Protein AF-A0A818QPH4-F1 (afdb_monomer_lite)

Foldseek 3Di:
DLVVLLCLALCCLQVVVPHHQQDPDDFAADPPDDPCPCPVPPPLCPDDDNVGGGGCRVVVSVVCCVVPNDPDDPVVSCVVNVCCVVVPDDRDPVRVVVD

Secondary structure (DSSP, 8-state):
-HHHHHHHHHHHHHTTTT--TTTSS--B--TT--TTTTTT-TTTTTSSGGG--B--HHHHHHHHHHHH--SS-HHHHHHHHHHHHHH--PPPHHHHTT-

pLDDT: mean 83.75, std 6.36, range [61.06, 94.06]

Sequence (99 aa):
MDAALAAAICGGVMDAHSMGVGSGCREKAPLAANLTMFVDRDNMSVAGGLAIGVSGELRTYEKAYKLFGGGVTWKELFEPTIQLCREGFRISESQCAVI

InterPro domains:
  IPR000101 Gamma-glutamyltranspeptidase [PTHR11686] (1-95)
  IPR029055 Nucleophile aminohydrolases, N-terminal [SSF56235] (1-97)

Radius of gyration: 16.61 Å; chains: 1; bounding box: 43×28×44 Å

Structure (mmCIF, N/CA/C/O backbone):
data_AF-A0A818QPH4-F1
#
_entry.id   AF-A0A818QPH4-F1
#
loop_
_atom_site.group_PDB
_atom_site.id
_atom_site.type_symbol
_atom_site.label_atom_id
_atom_site.label_alt_id
_atom_site.label_comp_id
_atom_site.label_asym_id
_atom_site.label_entity_id
_atom_site.label_seq_id
_atom_site.pdbx_PDB_ins_code
_atom_site.Cartn_x
_atom_site.Cartn_y
_atom_site.Cartn_z
_atom_site.occupancy
_atom_site.B_iso_or_equiv
_atom_site.auth_seq_id
_atom_site.auth_comp_id
_atom_site.auth_asym_id
_atom_site.auth_atom_id
_atom_site.pdbx_PDB_model_num
ATOM 1 N N . MET A 1 1 ? -2.119 6.089 15.612 1.00 83.19 1 MET A N 1
ATOM 2 C CA . MET A 1 1 ? -1.465 5.321 14.533 1.00 83.19 1 MET A CA 1
ATOM 3 C C . MET A 1 1 ? -2.484 4.601 13.665 1.00 83.19 1 MET A C 1
ATOM 5 O O . MET A 1 1 ? -2.443 4.749 12.454 1.00 83.19 1 MET A O 1
ATOM 9 N N . ASP A 1 2 ? -3.430 3.886 14.270 1.00 82.44 2 ASP A N 1
ATOM 10 C CA . ASP A 1 2 ? -4.426 3.087 13.544 1.00 82.44 2 ASP A CA 1
ATOM 11 C C . ASP A 1 2 ? -5.250 3.883 12.519 1.00 82.44 2 ASP A C 1
ATOM 13 O O . ASP A 1 2 ? -5.387 3.457 11.377 1.00 82.44 2 ASP A O 1
ATOM 17 N N . ALA A 1 3 ? -5.697 5.094 12.872 1.00 85.06 3 ALA A N 1
ATOM 18 C CA . ALA A 1 3 ? -6.392 5.978 11.933 1.00 85.06 3 ALA A CA 1
ATOM 19 C C . ALA A 1 3 ? -5.526 6.379 10.722 1.00 85.06 3 ALA A C 1
ATOM 21 O O . ALA A 1 3 ? -6.041 6.505 9.618 1.00 85.06 3 ALA A O 1
ATOM 22 N N . ALA A 1 4 ? -4.211 6.543 10.909 1.00 85.94 4 ALA A N 1
ATOM 23 C CA . ALA A 1 4 ? -3.295 6.867 9.817 1.00 85.94 4 ALA A CA 1
ATOM 24 C C . ALA A 1 4 ? -3.079 5.664 8.885 1.00 85.94 4 ALA A C 1
ATOM 26 O O . ALA A 1 4 ? -3.010 5.841 7.674 1.00 85.94 4 ALA A O 1
ATOM 27 N N . LEU A 1 5 ? -3.032 4.443 9.431 1.00 85.81 5 LEU A N 1
ATOM 28 C CA . LEU A 1 5 ? -2.988 3.214 8.635 1.00 85.81 5 LEU A CA 1
ATOM 29 C C . LEU A 1 5 ? -4.275 3.029 7.825 1.00 85.81 5 LEU A C 1
ATOM 31 O O . LEU A 1 5 ? -4.205 2.797 6.622 1.00 85.81 5 LEU A O 1
ATOM 35 N N . ALA A 1 6 ? -5.440 3.194 8.457 1.00 87.19 6 ALA A N 1
ATOM 36 C CA . ALA A 1 6 ? -6.729 3.127 7.769 1.00 87.19 6 ALA A CA 1
ATOM 37 C C . ALA A 1 6 ? -6.844 4.194 6.667 1.00 87.19 6 ALA A C 1
ATOM 39 O O . ALA A 1 6 ? -7.281 3.894 5.558 1.00 87.19 6 ALA A O 1
ATOM 40 N N . ALA A 1 7 ? -6.398 5.424 6.944 1.00 86.69 7 ALA A N 1
ATOM 41 C CA . ALA A 1 7 ? -6.380 6.504 5.963 1.00 86.69 7 ALA A CA 1
ATOM 42 C C . ALA A 1 7 ? -5.427 6.217 4.795 1.00 86.69 7 ALA A C 1
ATOM 44 O O . ALA A 1 7 ? -5.787 6.495 3.659 1.00 86.69 7 ALA A O 1
ATOM 45 N N . ALA A 1 8 ? -4.251 5.634 5.042 1.00 86.00 8 ALA A N 1
ATOM 46 C CA . ALA A 1 8 ? -3.311 5.276 3.980 1.00 86.00 8 ALA A CA 1
ATOM 47 C C . ALA A 1 8 ? -3.867 4.172 3.065 1.00 86.00 8 ALA A C 1
ATOM 49 O O . ALA A 1 8 ? -3.778 4.275 1.843 1.00 86.00 8 ALA A O 1
ATOM 50 N N . ILE A 1 9 ? -4.504 3.150 3.647 1.00 86.81 9 ILE A N 1
ATOM 51 C CA . ILE A 1 9 ? -5.133 2.053 2.897 1.00 86.81 9 ILE A CA 1
ATOM 52 C C . ILE A 1 9 ? -6.317 2.574 2.064 1.00 86.81 9 ILE A C 1
ATOM 54 O O . ILE A 1 9 ? -6.424 2.254 0.882 1.00 86.81 9 ILE A O 1
ATOM 58 N N . CYS A 1 10 ? -7.172 3.412 2.653 1.00 86.19 10 CYS A N 1
ATOM 59 C CA . CYS A 1 10 ? -8.312 4.017 1.962 1.00 86.19 10 CYS A CA 1
ATOM 60 C C . CYS A 1 10 ? -7.861 5.020 0.884 1.00 86.19 10 CYS A C 1
ATOM 62 O O . CYS A 1 10 ? -8.380 5.024 -0.232 1.00 86.19 10 CYS A O 1
ATOM 64 N N . GLY A 1 11 ? -6.839 5.823 1.185 1.00 84.31 11 GLY A N 1
ATOM 65 C CA . GLY A 1 11 ? -6.224 6.767 0.254 1.00 84.31 11 GLY A CA 1
ATOM 66 C C . GLY A 1 11 ? -5.643 6.079 -0.978 1.00 84.31 11 GLY A C 1
ATOM 67 O O . GLY A 1 11 ? -5.836 6.570 -2.080 1.00 84.31 11 GLY A O 1
ATOM 68 N N . GLY A 1 12 ? -5.042 4.894 -0.830 1.00 82.19 12 GLY A N 1
ATOM 69 C CA . GLY A 1 12 ? -4.575 4.100 -1.973 1.00 82.19 12 GLY A CA 1
ATOM 70 C C . GLY A 1 12 ? -5.689 3.596 -2.903 1.00 82.19 12 GLY A C 1
ATOM 71 O O . GLY A 1 12 ? -5.414 3.221 -4.039 1.00 82.19 12 GLY A O 1
ATOM 72 N N . VAL A 1 13 ? -6.945 3.576 -2.449 1.00 84.19 13 VAL A N 1
ATOM 73 C CA . VAL A 1 13 ? -8.106 3.257 -3.299 1.00 84.19 13 VAL A CA 1
ATOM 74 C C . VAL A 1 13 ? -8.689 4.514 -3.934 1.00 84.19 13 VAL A C 1
ATOM 76 O O . VAL A 1 13 ? -9.072 4.482 -5.101 1.00 84.19 13 VAL A O 1
ATOM 79 N N . MET A 1 14 ? -8.744 5.621 -3.193 1.00 84.12 14 MET A N 1
ATOM 80 C CA . MET A 1 14 ? -9.265 6.885 -3.716 1.00 84.12 14 MET A CA 1
ATOM 81 C C . MET A 1 14 ? -8.309 7.530 -4.726 1.00 84.12 14 MET A C 1
ATOM 83 O O . MET A 1 14 ? -8.752 7.988 -5.773 1.00 84.12 14 MET A O 1
ATOM 87 N N . ASP A 1 15 ? -7.004 7.498 -4.462 1.00 79.69 15 ASP A N 1
ATOM 88 C CA . ASP A 1 15 ? -5.962 8.136 -5.270 1.00 79.69 15 ASP A CA 1
ATOM 89 C C . ASP A 1 15 ? -5.014 7.105 -5.893 1.00 79.69 15 ASP A C 1
ATOM 91 O O . ASP A 1 15 ? -3.787 7.206 -5.804 1.00 79.69 15 ASP A O 1
ATOM 95 N N . ALA A 1 16 ? -5.605 6.129 -6.586 1.00 77.75 16 ALA A N 1
ATOM 96 C CA . ALA A 1 16 ? -4.908 4.987 -7.183 1.00 77.75 16 ALA A CA 1
ATOM 97 C C . ALA A 1 16 ? -3.754 5.356 -8.141 1.00 77.75 16 ALA A C 1
ATOM 99 O O . ALA A 1 16 ? -2.867 4.543 -8.387 1.00 77.75 16 ALA A O 1
ATOM 100 N N . HIS A 1 17 ? -3.758 6.573 -8.696 1.00 75.81 17 HIS A N 1
ATOM 101 C CA . HIS A 1 17 ? -2.706 7.060 -9.592 1.00 75.81 17 HIS A CA 1
ATOM 102 C C . HIS A 1 17 ? -1.406 7.438 -8.860 1.00 75.81 17 HIS A C 1
ATOM 104 O O . HIS A 1 17 ? -0.338 7.419 -9.465 1.00 75.81 17 HIS A O 1
ATOM 110 N N . SER A 1 18 ? -1.496 7.814 -7.580 1.00 73.69 18 SER A N 1
ATOM 111 C CA . SER A 1 18 ? -0.362 8.298 -6.778 1.00 73.69 18 SER A CA 1
ATOM 112 C C . SER A 1 18 ? 0.044 7.309 -5.695 1.00 73.69 18 SER A C 1
ATOM 114 O O . SER A 1 18 ? 1.217 7.217 -5.339 1.00 73.69 18 SER A O 1
ATOM 116 N N . MET A 1 19 ? -0.927 6.595 -5.130 1.00 70.75 19 MET A N 1
ATOM 117 C CA . MET A 1 19 ? -0.724 5.686 -4.014 1.00 70.75 19 MET A CA 1
ATOM 118 C C . MET A 1 19 ? -1.531 4.418 -4.243 1.00 70.75 19 MET A C 1
ATOM 120 O O . MET A 1 19 ? -2.643 4.450 -4.752 1.00 70.75 19 MET A O 1
ATOM 124 N N . GLY A 1 20 ? -0.990 3.287 -3.820 1.00 74.00 20 GLY A N 1
ATOM 125 C CA . GLY A 1 20 ? -1.687 2.014 -3.857 1.00 74.00 20 GLY A CA 1
ATOM 126 C C . GLY A 1 20 ? -0.813 0.947 -3.234 1.00 74.00 20 GLY A C 1
ATOM 127 O O . GLY A 1 20 ? 0.405 1.087 -3.252 1.00 74.00 20 GLY A O 1
ATOM 128 N N . VAL A 1 21 ? -1.440 -0.140 -2.770 1.00 70.00 21 VAL A N 1
ATOM 129 C CA . VAL A 1 21 ? -0.827 -1.243 -1.993 1.00 70.00 21 VAL A CA 1
ATOM 130 C C . VAL A 1 21 ? 0.436 -1.854 -2.653 1.00 70.00 21 VAL A C 1
ATOM 132 O O . VAL A 1 21 ? 1.216 -2.580 -2.029 1.00 70.00 21 VAL A O 1
ATOM 135 N N . GLY A 1 22 ? 0.634 -1.596 -3.948 1.00 63.84 22 GLY A N 1
ATOM 136 C CA . GLY A 1 22 ? 1.774 -2.044 -4.742 1.00 63.84 22 GLY A CA 1
ATOM 137 C C . GLY A 1 22 ? 3.003 -1.125 -4.752 1.00 63.84 22 GLY A C 1
ATOM 138 O O . GLY A 1 22 ? 4.025 -1.571 -5.261 1.00 63.84 22 GLY A O 1
ATOM 139 N N . SER A 1 23 ? 2.942 0.104 -4.227 1.00 61.06 23 SER A N 1
ATOM 140 C CA . SER A 1 23 ? 4.040 1.087 -4.362 1.00 61.06 23 SER A CA 1
ATOM 141 C C . SER A 1 23 ? 4.354 1.883 -3.086 1.00 61.06 23 SER A C 1
ATOM 143 O O . SER A 1 23 ? 5.280 2.692 -3.047 1.00 61.06 23 SER A O 1
ATOM 145 N N . GLY A 1 24 ? 3.634 1.672 -1.984 1.00 61.47 24 GLY A N 1
ATOM 146 C CA . GLY A 1 24 ? 3.968 2.344 -0.735 1.00 61.47 24 GLY A CA 1
ATOM 147 C C . GLY A 1 24 ? 5.207 1.753 -0.060 1.00 61.47 24 GLY A C 1
ATOM 148 O O . GLY A 1 24 ? 5.375 0.541 0.079 1.00 61.47 24 GLY A O 1
ATOM 149 N N . CYS A 1 25 ? 6.042 2.648 0.470 1.00 64.94 25 CYS A N 1
ATOM 150 C CA . CYS A 1 25 ? 7.343 2.353 1.079 1.00 64.94 25 CYS A CA 1
ATOM 151 C C . CYS A 1 25 ? 8.387 1.845 0.072 1.00 64.94 25 CYS A C 1
ATOM 153 O O . CYS A 1 25 ? 8.093 1.049 -0.808 1.00 64.94 25 CYS A O 1
ATOM 155 N N . ARG A 1 26 ? 9.643 2.280 0.256 1.00 75.94 26 ARG A N 1
ATOM 156 C CA . ARG A 1 26 ? 10.747 2.040 -0.686 1.00 75.94 26 ARG A CA 1
ATOM 157 C C . ARG A 1 26 ? 10.816 0.580 -1.142 1.00 75.94 26 ARG A C 1
ATOM 159 O O . ARG A 1 26 ? 11.184 -0.300 -0.355 1.00 75.94 26 ARG A O 1
ATOM 166 N N . GLU A 1 27 ? 10.500 0.349 -2.409 1.00 79.88 27 GLU A N 1
ATOM 167 C CA . GLU A 1 27 ? 10.493 -0.971 -3.017 1.00 79.88 27 GLU A CA 1
ATOM 168 C C . GLU A 1 27 ? 11.912 -1.537 -3.089 1.00 79.88 27 GLU A C 1
ATOM 170 O O . GLU A 1 27 ? 12.922 -0.821 -3.118 1.00 79.88 27 GLU A O 1
ATOM 175 N N . LYS A 1 28 ? 12.000 -2.866 -3.115 1.00 84.25 28 LYS A N 1
ATOM 176 C CA . LYS A 1 28 ? 13.266 -3.565 -3.336 1.00 84.25 28 LYS A CA 1
ATOM 177 C C . LYS A 1 28 ? 13.291 -4.125 -4.752 1.00 84.25 28 LYS A C 1
ATOM 179 O O . LYS A 1 28 ? 12.312 -4.718 -5.199 1.00 84.25 28 LYS A O 1
ATOM 184 N N . ALA A 1 29 ? 14.426 -3.979 -5.433 1.00 85.56 29 ALA A N 1
ATOM 185 C CA . ALA A 1 29 ? 14.639 -4.626 -6.722 1.00 85.56 29 ALA A CA 1
ATOM 186 C C . ALA A 1 29 ? 14.429 -6.152 -6.595 1.00 85.56 29 ALA A C 1
ATOM 188 O O . ALA A 1 29 ? 14.868 -6.744 -5.599 1.00 85.56 29 ALA A O 1
ATOM 189 N N . PRO A 1 30 ? 13.747 -6.796 -7.558 1.00 85.12 30 PRO A N 1
ATOM 190 C CA . PRO A 1 30 ? 13.519 -8.235 -7.521 1.00 85.12 30 PRO A CA 1
ATOM 191 C C . PRO A 1 30 ? 14.843 -9.004 -7.564 1.00 85.12 30 PRO A C 1
ATOM 193 O O . PRO A 1 30 ? 15.850 -8.508 -8.061 1.00 85.12 30 PRO A O 1
ATOM 196 N N . LEU A 1 31 ? 14.844 -10.249 -7.076 1.00 89.00 31 LEU A N 1
ATOM 197 C CA . LEU A 1 31 ? 16.061 -11.073 -7.014 1.00 89.00 31 LEU A CA 1
ATOM 198 C C . LEU A 1 31 ? 16.699 -11.306 -8.396 1.00 89.00 31 LEU A C 1
ATOM 200 O O . LEU A 1 31 ? 17.910 -11.455 -8.496 1.00 89.00 31 LEU A O 1
ATOM 204 N N . ALA A 1 32 ? 15.883 -11.315 -9.451 1.00 87.06 32 ALA A N 1
ATOM 205 C CA . ALA A 1 32 ? 16.327 -11.467 -10.833 1.00 87.06 32 ALA A CA 1
ATOM 206 C C . ALA A 1 32 ? 16.785 -10.147 -11.493 1.00 87.06 32 ALA A C 1
ATOM 208 O O . ALA A 1 32 ? 17.091 -10.143 -12.684 1.00 87.06 32 ALA A O 1
ATOM 209 N N . ALA A 1 33 ? 16.811 -9.025 -10.762 1.00 86.69 33 ALA A N 1
ATOM 210 C CA . ALA A 1 33 ? 17.258 -7.743 -11.298 1.00 86.69 33 ALA A CA 1
ATOM 211 C C . ALA A 1 33 ? 18.765 -7.749 -11.601 1.00 86.69 33 ALA A C 1
ATOM 213 O O . ALA A 1 33 ? 19.568 -8.313 -10.857 1.00 86.69 33 ALA A O 1
ATOM 214 N N . ASN A 1 34 ? 19.155 -7.073 -12.683 1.00 88.06 34 ASN A N 1
ATOM 215 C CA . ASN A 1 34 ? 20.545 -6.926 -13.115 1.00 88.06 34 ASN A CA 1
ATOM 216 C C . ASN A 1 34 ? 20.823 -5.462 -13.499 1.00 88.06 34 ASN A C 1
ATOM 218 O O . ASN A 1 34 ? 19.927 -4.754 -13.951 1.00 88.06 34 ASN A O 1
ATOM 222 N N . LEU A 1 35 ? 22.074 -5.019 -13.354 1.00 87.81 35 LEU A N 1
ATOM 223 C CA . LEU A 1 35 ? 22.548 -3.675 -13.696 1.00 87.81 35 LEU A CA 1
ATOM 224 C C . LEU A 1 35 ? 22.254 -3.266 -15.148 1.00 87.81 35 LEU A C 1
ATOM 226 O O . LEU A 1 35 ? 22.061 -2.084 -15.413 1.00 87.81 35 LEU A O 1
ATOM 230 N N . THR A 1 36 ? 22.203 -4.215 -16.085 1.00 88.06 36 THR A N 1
ATOM 231 C CA . THR A 1 36 ? 21.993 -3.928 -17.515 1.00 88.06 36 THR A CA 1
ATOM 232 C C . THR A 1 36 ? 20.545 -4.087 -17.982 1.00 88.06 36 THR A C 1
ATOM 234 O O . THR A 1 36 ? 20.274 -3.954 -19.172 1.00 88.06 36 THR A O 1
ATOM 237 N N . MET A 1 37 ? 19.587 -4.349 -17.081 1.00 83.94 37 MET A N 1
ATOM 238 C CA . MET A 1 37 ? 18.217 -4.739 -17.463 1.00 83.94 37 MET A CA 1
ATOM 239 C C . MET A 1 37 ? 17.408 -3.662 -18.211 1.00 83.94 37 MET A C 1
ATOM 241 O O . MET A 1 37 ? 16.387 -3.986 -18.816 1.00 83.94 37 MET A O 1
ATOM 245 N N . PHE A 1 38 ? 17.886 -2.414 -18.218 1.00 87.12 38 PHE A N 1
ATOM 246 C CA . PHE A 1 38 ? 17.280 -1.281 -18.929 1.00 87.12 38 PHE A CA 1
ATOM 247 C C . PHE A 1 38 ? 18.189 -0.646 -19.992 1.00 87.12 38 PHE A C 1
ATOM 249 O O . PHE A 1 38 ? 17.806 0.351 -20.597 1.00 87.12 38 PHE A O 1
ATOM 256 N N . VAL A 1 39 ? 19.387 -1.191 -20.224 1.00 86.19 39 VAL A N 1
ATOM 257 C CA . VAL A 1 39 ? 20.287 -0.669 -21.264 1.00 86.19 39 VAL A CA 1
ATOM 258 C C . VAL A 1 39 ? 19.667 -0.939 -22.636 1.00 86.19 39 VAL A C 1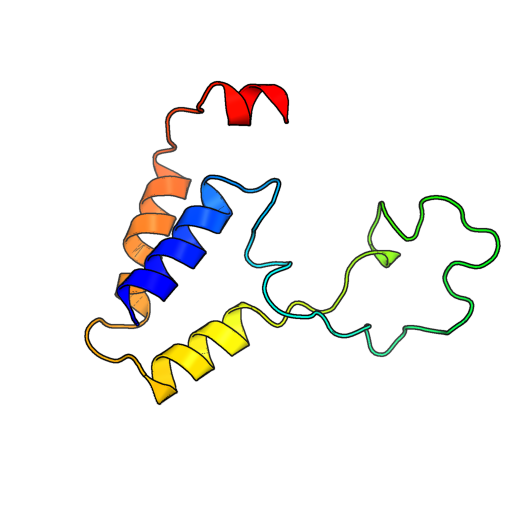
ATOM 260 O O . VAL A 1 39 ? 19.179 -2.043 -22.880 1.00 86.19 39 VAL A O 1
ATOM 263 N N . ASP A 1 40 ? 19.640 0.086 -23.490 1.00 84.06 40 ASP A N 1
ATOM 264 C CA . ASP A 1 40 ? 19.047 0.071 -24.837 1.00 84.06 40 ASP A CA 1
ATOM 265 C C . ASP A 1 40 ? 17.556 -0.321 -24.877 1.00 84.06 40 ASP A C 1
ATOM 267 O O . ASP A 1 40 ? 17.040 -0.798 -25.891 1.00 84.06 40 ASP A O 1
ATOM 271 N N . ARG A 1 41 ? 16.843 -0.134 -23.758 1.00 77.50 41 ARG A N 1
ATOM 272 C CA . ARG A 1 41 ? 15.406 -0.400 -23.636 1.00 77.50 41 ARG A CA 1
ATOM 273 C C . ARG A 1 41 ? 14.674 0.804 -23.062 1.00 77.50 41 ARG A C 1
ATOM 275 O O . ARG A 1 41 ? 14.264 0.806 -21.898 1.00 77.50 41 ARG A O 1
ATOM 282 N N . ASP A 1 42 ? 14.482 1.807 -23.909 1.00 76.56 42 ASP A N 1
ATOM 283 C CA . ASP A 1 42 ? 13.692 2.988 -23.574 1.00 76.56 42 ASP A CA 1
ATOM 284 C C . ASP A 1 42 ? 12.271 2.584 -23.147 1.00 76.56 42 ASP A C 1
ATOM 286 O O . ASP A 1 42 ? 11.677 1.650 -23.689 1.00 76.56 42 ASP A O 1
ATOM 290 N N . ASN A 1 43 ? 11.729 3.275 -22.143 1.00 79.12 43 ASN A N 1
ATOM 291 C CA . ASN A 1 43 ? 10.384 3.079 -21.582 1.00 79.12 43 ASN A CA 1
ATOM 292 C C . ASN A 1 43 ? 10.143 1.787 -20.761 1.00 79.12 43 ASN A C 1
ATOM 294 O O . ASN A 1 43 ? 9.166 1.722 -20.019 1.00 79.12 43 ASN A O 1
ATOM 298 N N . MET A 1 44 ? 11.034 0.788 -20.790 1.00 80.62 44 MET A N 1
ATOM 299 C CA . MET A 1 44 ? 10.857 -0.461 -20.016 1.00 80.62 44 MET A CA 1
ATOM 300 C C . MET A 1 44 ? 11.077 -0.292 -18.502 1.00 80.62 44 MET A C 1
ATOM 302 O O . MET A 1 44 ? 10.701 -1.168 -17.723 1.00 80.62 44 MET A O 1
ATOM 306 N N . SER A 1 45 ? 11.690 0.820 -18.088 1.00 80.19 45 SER A N 1
ATOM 307 C CA . SER A 1 45 ? 11.846 1.226 -16.685 1.00 80.19 45 SER A CA 1
ATOM 308 C C . SER A 1 45 ? 10.642 1.989 -16.129 1.00 80.19 45 SER A C 1
ATOM 310 O O . SER A 1 45 ? 10.580 2.212 -14.924 1.00 80.19 45 SER A O 1
ATOM 312 N N . VAL A 1 46 ? 9.699 2.385 -16.990 1.00 83.31 46 VAL A N 1
ATOM 313 C CA . VAL A 1 46 ? 8.518 3.182 -16.627 1.00 83.31 46 VAL A CA 1
ATOM 314 C C . VAL A 1 46 ? 7.242 2.370 -16.821 1.00 83.31 46 VAL A C 1
ATOM 316 O O . VAL A 1 46 ? 6.365 2.382 -15.962 1.00 83.31 46 VAL A O 1
ATOM 319 N N . ALA A 1 47 ? 7.145 1.633 -17.927 1.00 81.38 47 ALA A N 1
ATOM 320 C CA . ALA A 1 47 ? 5.968 0.861 -18.285 1.00 81.38 47 ALA A CA 1
ATOM 321 C C . ALA A 1 47 ? 6.297 -0.630 -18.446 1.00 81.38 47 ALA A C 1
ATOM 323 O O . ALA A 1 47 ? 7.258 -1.019 -19.111 1.00 81.38 47 ALA A O 1
ATOM 324 N N . GLY A 1 48 ? 5.442 -1.478 -17.873 1.00 83.38 48 GLY A N 1
ATOM 325 C CA . GLY A 1 48 ? 5.534 -2.934 -17.974 1.00 83.38 48 GLY A CA 1
ATOM 326 C C . GLY A 1 48 ? 6.125 -3.612 -16.736 1.00 83.38 48 GLY A C 1
ATOM 327 O O . GLY A 1 48 ? 6.540 -2.974 -15.774 1.00 83.38 48 GLY A O 1
ATOM 328 N N . GLY A 1 49 ? 6.154 -4.947 -16.751 1.00 81.50 49 GLY A N 1
ATOM 329 C CA . GLY A 1 49 ? 6.503 -5.747 -15.569 1.00 81.50 49 GLY A CA 1
ATOM 330 C C . GLY A 1 49 ? 7.945 -5.591 -15.073 1.00 81.50 49 GLY A C 1
ATOM 331 O O . GLY A 1 49 ? 8.208 -5.855 -13.906 1.00 81.50 49 GLY A O 1
ATOM 332 N N . LEU A 1 50 ? 8.875 -5.141 -15.926 1.00 82.00 50 LEU A N 1
ATOM 333 C CA . LEU A 1 50 ? 10.271 -4.894 -15.534 1.00 82.00 50 LEU A CA 1
ATOM 334 C C . LEU A 1 50 ? 10.435 -3.640 -14.668 1.00 82.00 50 LEU A C 1
ATOM 336 O O . LEU A 1 50 ? 11.394 -3.558 -13.904 1.00 82.00 50 LEU A O 1
ATOM 340 N N . ALA A 1 51 ? 9.502 -2.692 -14.768 1.00 83.19 51 ALA A N 1
ATOM 341 C CA . ALA A 1 51 ? 9.470 -1.490 -13.945 1.00 83.19 51 ALA A CA 1
ATOM 342 C C . ALA A 1 51 ? 8.962 -1.768 -12.516 1.00 83.19 51 ALA A C 1
ATOM 344 O O . ALA A 1 51 ? 9.092 -0.920 -11.636 1.00 83.19 51 ALA A O 1
ATOM 345 N N . ILE A 1 52 ? 8.393 -2.954 -12.264 1.00 83.62 52 ILE A N 1
ATOM 346 C CA . ILE A 1 52 ? 7.774 -3.298 -10.982 1.00 83.62 52 ILE A CA 1
ATOM 347 C C . ILE A 1 52 ? 8.839 -3.764 -9.980 1.00 83.62 52 ILE A C 1
ATOM 349 O O . ILE A 1 52 ? 9.516 -4.778 -10.169 1.00 83.62 52 ILE A O 1
ATOM 353 N N . GLY A 1 53 ? 8.946 -3.036 -8.869 1.00 83.38 53 GLY A N 1
ATOM 354 C CA . GLY A 1 53 ? 9.690 -3.456 -7.684 1.00 83.38 53 GLY A CA 1
ATOM 355 C C . GLY A 1 53 ? 8.876 -4.388 -6.781 1.00 83.38 53 GLY A C 1
ATOM 356 O O . GLY A 1 53 ? 7.655 -4.490 -6.874 1.00 83.38 53 GLY A O 1
ATOM 357 N N . VAL A 1 54 ? 9.549 -5.071 -5.855 1.00 83.88 54 VAL A N 1
ATOM 358 C CA . VAL A 1 54 ? 8.858 -5.832 -4.808 1.00 83.88 54 VAL A CA 1
ATOM 359 C C . VAL A 1 54 ? 8.273 -4.847 -3.793 1.00 83.88 54 VAL A C 1
ATOM 361 O O . VAL A 1 54 ? 9.031 -4.225 -3.041 1.00 83.88 54 VAL A O 1
ATOM 364 N N . SER A 1 55 ? 6.940 -4.738 -3.761 1.00 80.06 55 SER A N 1
ATOM 365 C CA . SER A 1 55 ? 6.213 -3.910 -2.788 1.00 80.06 55 SER A CA 1
ATOM 366 C C . SER A 1 55 ? 6.451 -4.389 -1.355 1.00 80.06 55 SER A C 1
ATOM 368 O O . SER A 1 55 ? 6.366 -5.583 -1.048 1.00 80.06 55 SER A O 1
ATOM 370 N N . GLY A 1 56 ? 6.742 -3.444 -0.460 1.00 83.31 56 GLY A N 1
ATOM 371 C CA . GLY A 1 56 ? 6.940 -3.679 0.972 1.00 83.31 56 GLY A CA 1
ATOM 372 C C . GLY A 1 56 ? 5.854 -3.067 1.856 1.00 83.31 56 GLY A C 1
ATOM 373 O O . GLY A 1 56 ? 5.987 -3.092 3.083 1.00 83.31 56 GLY A O 1
ATOM 374 N N . GLU A 1 57 ? 4.805 -2.505 1.261 1.00 84.12 57 GLU A N 1
ATOM 375 C CA . GLU A 1 57 ? 3.856 -1.621 1.933 1.00 84.12 57 GLU A CA 1
ATOM 376 C C . GLU A 1 57 ? 3.086 -2.319 3.053 1.00 84.12 57 GLU A C 1
ATOM 378 O O . GLU A 1 57 ? 3.186 -1.935 4.21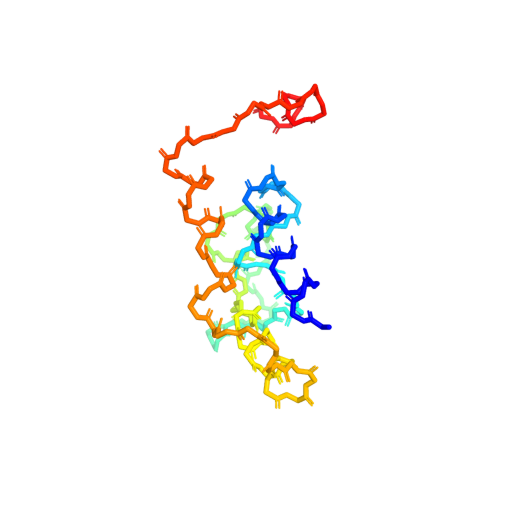8 1.00 84.12 57 GLU A O 1
ATOM 383 N N . LEU A 1 58 ? 2.401 -3.420 2.725 1.00 84.00 58 LEU A N 1
ATOM 384 C CA . LEU A 1 58 ? 1.604 -4.195 3.682 1.00 84.00 58 LEU A CA 1
ATOM 385 C C . LEU A 1 58 ? 2.436 -4.658 4.874 1.00 84.00 58 LEU A C 1
ATOM 387 O O . LEU A 1 58 ? 1.995 -4.595 6.019 1.00 84.00 58 LEU A O 1
ATOM 391 N N . ARG A 1 59 ? 3.673 -5.088 4.613 1.00 85.31 59 ARG A N 1
ATOM 392 C CA . ARG A 1 59 ? 4.590 -5.517 5.671 1.00 85.31 59 ARG A CA 1
ATOM 393 C C . ARG A 1 59 ? 5.045 -4.349 6.540 1.00 85.31 59 ARG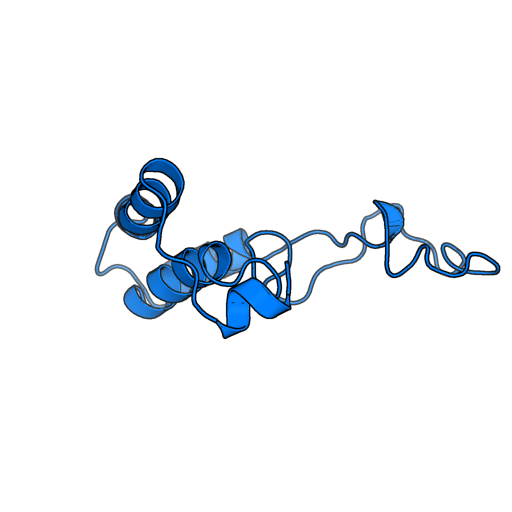 A C 1
ATOM 395 O O . ARG A 1 59 ? 5.341 -4.543 7.719 1.00 85.31 59 ARG A O 1
ATOM 402 N N . THR A 1 60 ? 5.125 -3.151 5.975 1.00 85.38 60 THR A N 1
ATOM 403 C CA . THR A 1 60 ? 5.453 -1.936 6.722 1.00 85.38 60 THR A CA 1
ATOM 404 C C . THR A 1 60 ? 4.274 -1.511 7.587 1.00 85.38 60 THR A C 1
ATOM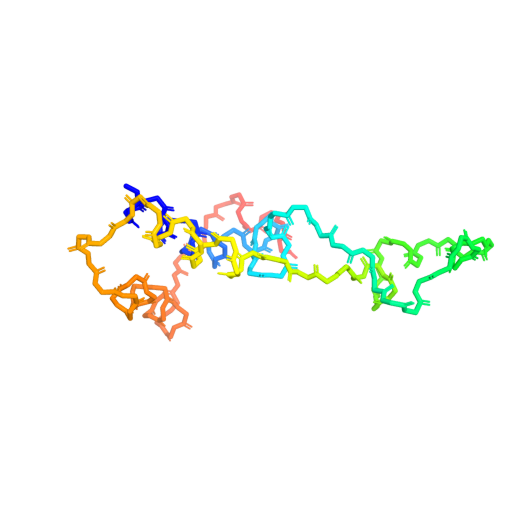 406 O O . THR A 1 60 ? 4.473 -1.258 8.773 1.00 85.38 60 THR A O 1
ATOM 409 N N . TYR A 1 61 ? 3.051 -1.551 7.058 1.00 87.50 61 TYR A N 1
ATOM 410 C CA . TYR A 1 61 ? 1.826 -1.323 7.825 1.00 87.50 61 TYR A CA 1
ATOM 411 C C . TYR A 1 61 ? 1.665 -2.314 8.971 1.00 87.50 61 TYR A C 1
ATOM 413 O O . TYR A 1 61 ? 1.400 -1.903 10.098 1.00 87.50 61 TYR A O 1
ATOM 421 N N . GLU A 1 62 ? 1.919 -3.598 8.731 1.00 87.81 62 GLU A N 1
ATOM 422 C CA . GLU A 1 62 ? 1.847 -4.625 9.770 1.00 87.81 62 GLU A CA 1
ATOM 423 C C . GLU A 1 62 ? 2.866 -4.362 10.889 1.00 87.81 62 GLU A C 1
ATOM 425 O O . GLU A 1 62 ? 2.536 -4.431 12.074 1.00 87.81 62 GLU A O 1
ATOM 430 N N . LYS A 1 63 ? 4.111 -4.023 10.535 1.00 89.31 63 LYS A N 1
ATOM 431 C CA . LYS A 1 63 ? 5.140 -3.660 11.521 1.00 89.31 63 LYS A CA 1
ATOM 432 C C . LYS A 1 63 ? 4.753 -2.411 12.305 1.00 89.31 63 LYS A C 1
ATOM 434 O O . LYS A 1 63 ? 4.900 -2.391 13.521 1.00 89.31 63 LYS A O 1
ATOM 439 N N . ALA A 1 64 ? 4.267 -1.383 11.621 1.00 88.50 64 ALA A N 1
ATOM 440 C CA . ALA A 1 64 ? 3.890 -0.119 12.232 1.00 88.50 64 ALA A CA 1
ATOM 441 C C . ALA A 1 64 ? 2.701 -0.284 13.194 1.00 88.50 64 ALA A C 1
ATOM 443 O O . ALA A 1 64 ? 2.719 0.265 14.295 1.00 88.50 64 ALA A O 1
ATOM 444 N N . TYR A 1 65 ? 1.724 -1.114 12.824 1.00 89.56 65 TYR A N 1
ATOM 445 C CA . TYR A 1 65 ? 0.611 -1.514 13.681 1.00 89.56 65 TYR A CA 1
ATOM 446 C C . TYR A 1 65 ? 1.077 -2.3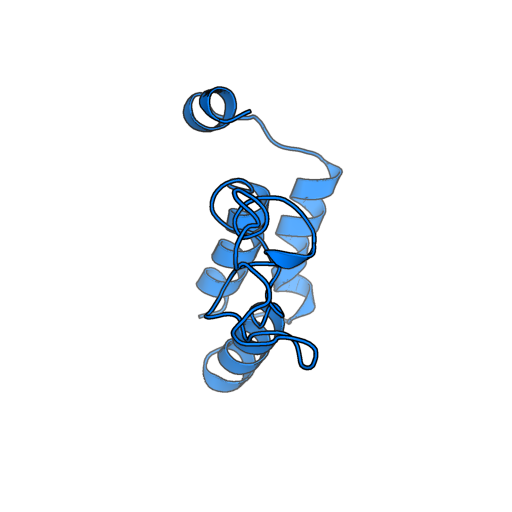04 14.908 1.00 89.56 65 TYR A C 1
ATOM 448 O O . TYR A 1 65 ? 0.657 -2.007 16.020 1.00 89.56 65 TYR A O 1
ATOM 456 N N . LYS A 1 66 ? 2.004 -3.257 14.744 1.00 88.62 66 LYS A N 1
ATOM 457 C CA . LYS A 1 66 ? 2.569 -4.020 15.873 1.00 88.62 66 LYS A CA 1
ATOM 458 C C . LYS A 1 66 ? 3.378 -3.160 16.846 1.00 88.62 66 LYS A C 1
ATOM 460 O O . LYS A 1 66 ? 3.440 -3.492 18.023 1.00 88.62 66 LYS A O 1
ATOM 465 N N . LEU A 1 67 ? 4.030 -2.105 16.358 1.00 89.75 67 LEU A N 1
ATOM 466 C CA . LEU A 1 67 ? 4.887 -1.238 17.172 1.00 89.75 67 LEU A CA 1
ATOM 467 C C . LEU A 1 67 ? 4.115 -0.114 17.873 1.00 89.75 67 LEU A C 1
ATOM 469 O O . LEU A 1 67 ? 4.440 0.221 19.008 1.00 89.75 67 LEU A O 1
ATOM 473 N N . PHE A 1 68 ? 3.134 0.489 17.196 1.00 87.44 68 PHE A N 1
ATOM 474 C CA . PHE A 1 68 ? 2.502 1.742 17.635 1.00 87.44 68 PHE A CA 1
ATOM 475 C C . PHE A 1 68 ? 0.965 1.729 17.578 1.00 87.44 68 PHE A C 1
ATOM 477 O O . PHE A 1 68 ? 0.339 2.751 17.868 1.00 87.44 68 PHE A O 1
ATOM 484 N N . GLY A 1 69 ? 0.358 0.631 17.129 1.00 83.69 69 GLY A N 1
ATOM 485 C CA . GLY A 1 69 ? -1.091 0.473 17.000 1.00 83.69 69 GLY A CA 1
ATOM 486 C C . GLY A 1 69 ? -1.715 -0.335 18.136 1.00 83.69 69 GLY A C 1
ATOM 487 O O . GLY A 1 69 ? -1.111 -0.527 19.192 1.00 83.69 69 GLY A O 1
ATOM 488 N N . GLY A 1 70 ? -2.933 -0.822 17.892 1.00 82.25 70 GLY A N 1
ATOM 489 C CA . GLY A 1 70 ? -3.642 -1.763 18.770 1.00 82.25 70 GLY A CA 1
ATOM 490 C C . GLY A 1 70 ? -4.969 -1.261 19.342 1.00 82.25 70 GLY A C 1
ATOM 491 O O . GLY A 1 70 ? -5.548 -1.938 20.188 1.00 82.25 70 GLY A O 1
ATOM 492 N N . GLY A 1 71 ? -5.465 -0.101 18.903 1.00 84.31 71 GLY A N 1
ATOM 493 C CA . GLY A 1 71 ? -6.776 0.424 19.298 1.00 84.31 71 GLY A CA 1
ATOM 494 C C . GLY A 1 71 ? -7.959 -0.185 18.535 1.00 84.31 71 GLY A C 1
ATOM 495 O O . GLY A 1 71 ? -9.080 -0.143 19.028 1.00 84.31 71 GLY A O 1
ATOM 496 N N . VAL A 1 72 ? -7.719 -0.761 17.355 1.00 87.06 72 VAL A N 1
ATOM 497 C CA . VAL A 1 72 ? -8.711 -1.444 16.500 1.00 87.06 72 VAL A CA 1
ATOM 498 C C . VAL A 1 72 ? -8.093 -2.713 15.941 1.00 87.06 72 VAL A C 1
ATOM 500 O O . VAL A 1 72 ? -6.878 -2.768 15.776 1.00 87.06 72 VAL A O 1
ATOM 503 N N . THR A 1 73 ? -8.890 -3.733 15.635 1.00 89.19 73 THR A N 1
ATOM 504 C CA . THR A 1 73 ? -8.348 -4.977 15.082 1.00 89.19 73 THR A CA 1
ATOM 505 C C . THR A 1 73 ? -7.814 -4.769 13.666 1.00 89.19 73 THR A C 1
ATOM 507 O O . THR A 1 73 ? -8.304 -3.941 12.899 1.00 89.19 73 THR A O 1
ATOM 510 N N . TRP A 1 74 ? -6.838 -5.592 13.273 1.00 86.00 74 TRP A N 1
ATOM 511 C CA . TRP A 1 74 ? -6.274 -5.546 11.921 1.00 86.00 74 TRP A CA 1
ATOM 512 C C . TRP A 1 74 ? -7.346 -5.671 10.831 1.00 86.00 74 TRP A C 1
ATOM 514 O O . TRP A 1 74 ? -7.244 -5.017 9.805 1.00 86.00 74 TRP A O 1
ATOM 524 N N . LYS A 1 75 ? -8.397 -6.469 11.062 1.00 88.44 75 LYS A N 1
ATOM 525 C CA . LYS A 1 75 ? -9.509 -6.637 10.117 1.00 88.44 75 LYS A CA 1
ATOM 526 C C . LYS A 1 75 ? -10.324 -5.350 9.954 1.00 88.44 75 LYS A C 1
ATOM 528 O O . LYS A 1 75 ? -10.653 -4.979 8.832 1.00 88.44 75 LYS A O 1
ATOM 533 N N . GLU A 1 76 ? -10.619 -4.668 11.057 1.00 89.25 76 GLU A N 1
ATOM 534 C CA . GLU A 1 76 ? -11.429 -3.444 11.061 1.00 89.25 76 GLU A CA 1
ATOM 535 C C . GLU A 1 76 ? -10.752 -2.284 10.321 1.00 89.25 76 GLU A C 1
ATOM 537 O O . GLU A 1 76 ? -11.444 -1.430 9.778 1.00 89.25 76 GLU A O 1
ATOM 542 N N . LEU A 1 77 ? -9.417 -2.283 10.215 1.00 88.12 77 LEU A N 1
ATOM 543 C CA . LEU A 1 77 ? -8.685 -1.297 9.410 1.00 88.12 77 LEU A CA 1
ATOM 544 C C . LEU A 1 77 ? -9.028 -1.370 7.913 1.00 88.12 77 LEU A C 1
ATOM 546 O O . LEU A 1 77 ? -9.018 -0.344 7.236 1.00 88.12 77 LEU A O 1
ATOM 550 N N . PHE A 1 78 ? -9.327 -2.565 7.391 1.00 89.44 78 PHE A N 1
ATOM 551 C CA . PHE A 1 78 ? -9.612 -2.765 5.964 1.00 89.44 78 PHE A CA 1
ATOM 552 C C . PHE A 1 78 ? -11.094 -2.652 5.625 1.00 89.44 78 PHE A C 1
ATOM 554 O O . PHE A 1 78 ? -11.414 -2.346 4.480 1.00 89.44 78 PHE A O 1
ATOM 561 N N . GLU A 1 79 ? -11.990 -2.871 6.587 1.00 91.56 79 GLU A N 1
ATOM 562 C CA . GLU A 1 79 ? -13.441 -2.842 6.376 1.00 91.56 79 GLU A CA 1
ATOM 563 C C . GLU A 1 79 ? -13.940 -1.598 5.609 1.00 91.56 79 GLU A C 1
ATOM 565 O O . GLU A 1 79 ? -14.601 -1.782 4.583 1.00 91.56 79 GLU A O 1
ATOM 570 N N . PRO A 1 80 ? -13.574 -0.350 5.981 1.00 89.81 80 PRO A N 1
ATOM 571 C CA . PRO A 1 80 ? -14.031 0.828 5.237 1.00 89.81 80 PRO A CA 1
ATOM 572 C C . PRO A 1 80 ? -13.514 0.850 3.794 1.00 89.81 80 PRO A C 1
ATOM 574 O O . PRO A 1 80 ? -14.215 1.284 2.884 1.00 89.81 80 PRO A O 1
ATOM 577 N N . THR A 1 81 ? -12.304 0.337 3.562 1.00 88.94 81 THR A N 1
ATOM 578 C CA . THR A 1 81 ? -11.716 0.276 2.217 1.00 88.94 81 THR A CA 1
ATOM 579 C C . THR A 1 81 ? -12.399 -0.794 1.367 1.00 88.94 81 THR A C 1
ATOM 581 O O . THR A 1 81 ? -12.668 -0.583 0.189 1.00 88.94 81 THR A O 1
ATOM 584 N N . ILE A 1 82 ? -12.731 -1.942 1.962 1.00 91.31 82 ILE A N 1
ATOM 585 C CA . ILE A 1 82 ? -13.469 -3.019 1.291 1.00 91.31 82 ILE A CA 1
ATOM 586 C C . ILE A 1 82 ? -14.852 -2.526 0.871 1.00 91.31 82 ILE A C 1
ATOM 588 O O . ILE A 1 82 ? -15.279 -2.801 -0.252 1.00 91.31 82 ILE A O 1
ATOM 592 N N . GLN A 1 83 ? -15.541 -1.799 1.750 1.00 92.50 83 GLN A N 1
ATOM 593 C CA . GLN A 1 83 ? -16.835 -1.208 1.438 1.00 92.50 83 GLN A CA 1
ATOM 594 C C . GLN A 1 83 ? -16.719 -0.211 0.281 1.00 92.50 83 GLN A C 1
ATOM 596 O O . GLN A 1 83 ? -17.461 -0.326 -0.692 1.00 92.50 83 GLN A O 1
ATOM 601 N N . LEU A 1 84 ? -15.722 0.677 0.324 1.00 90.75 84 LEU A N 1
ATOM 602 C CA . LEU A 1 84 ? -15.447 1.641 -0.741 1.00 90.75 84 LEU A CA 1
ATOM 603 C C . LEU A 1 84 ? -15.206 0.963 -2.102 1.00 90.75 84 LEU A C 1
ATOM 605 O O . LEU A 1 84 ? -15.761 1.389 -3.111 1.00 90.75 84 LEU A O 1
ATOM 609 N N . CYS A 1 85 ? -14.432 -0.126 -2.134 1.00 89.06 85 CYS A N 1
ATOM 610 C CA . CYS A 1 85 ? -14.186 -0.900 -3.355 1.00 89.06 85 CYS A CA 1
ATOM 611 C C . CYS A 1 85 ? -15.440 -1.608 -3.896 1.00 89.06 85 CYS A C 1
ATOM 613 O O . CYS A 1 85 ? -15.521 -1.869 -5.094 1.00 89.06 85 CYS A O 1
ATOM 615 N N . ARG A 1 86 ? -16.389 -1.978 -3.028 1.00 93.00 86 ARG A N 1
ATOM 616 C CA . ARG A 1 86 ? -17.612 -2.706 -3.410 1.00 93.00 86 ARG A CA 1
ATOM 617 C C . ARG A 1 86 ? -18.739 -1.781 -3.843 1.00 93.00 86 ARG A C 1
ATOM 619 O O . ARG A 1 86 ? -19.444 -2.092 -4.795 1.00 93.00 86 ARG A O 1
ATOM 626 N N . GLU A 1 87 ? -18.927 -0.688 -3.117 1.00 94.06 87 GLU A N 1
ATOM 627 C CA . GLU A 1 87 ? -20.017 0.267 -3.335 1.00 94.06 87 GLU A CA 1
ATOM 628 C C . GLU A 1 87 ? -19.617 1.371 -4.322 1.00 94.06 87 GLU A C 1
ATOM 630 O O . GLU A 1 87 ? -20.479 1.971 -4.965 1.00 94.06 87 GLU A O 1
ATOM 635 N N . GLY A 1 88 ? -18.312 1.597 -4.492 1.00 87.25 88 GLY A N 1
ATOM 636 C CA . GLY A 1 88 ? -17.771 2.687 -5.290 1.00 87.25 88 GLY A CA 1
ATOM 637 C C . GLY A 1 88 ? -17.870 4.034 -4.574 1.00 87.25 88 GLY A C 1
ATOM 638 O O . GLY A 1 88 ? -18.450 4.174 -3.497 1.00 87.25 88 GLY A O 1
ATOM 639 N N . PHE A 1 89 ? -17.281 5.059 -5.182 1.00 89.00 89 PHE A N 1
ATOM 640 C CA . PHE A 1 89 ? -17.308 6.427 -4.671 1.00 89.00 89 PHE A CA 1
ATOM 641 C C . PHE A 1 89 ? -17.396 7.434 -5.814 1.00 89.00 89 PHE A C 1
ATOM 643 O O . PHE A 1 89 ? -17.166 7.110 -6.979 1.00 89.00 89 PHE A O 1
ATOM 650 N N . ARG A 1 90 ? -17.776 8.672 -5.485 1.00 89.38 90 ARG A N 1
ATOM 651 C CA . ARG A 1 90 ? -17.840 9.760 -6.466 1.00 89.38 90 ARG A CA 1
ATOM 652 C C . ARG A 1 90 ? -16.438 10.292 -6.737 1.00 89.38 90 ARG A C 1
ATOM 654 O O . ARG A 1 90 ? -15.749 10.692 -5.805 1.00 89.38 90 ARG A O 1
ATOM 661 N N . ILE A 1 91 ? -16.073 10.329 -8.012 1.00 87.69 91 ILE A N 1
ATOM 662 C CA . ILE A 1 91 ? -14.785 10.831 -8.494 1.00 87.69 91 ILE A CA 1
ATOM 663 C C . ILE A 1 91 ? -14.775 12.363 -8.408 1.00 87.69 91 ILE A C 1
ATOM 665 O O . ILE A 1 91 ? -15.753 13.016 -8.783 1.00 87.69 91 ILE A O 1
ATOM 669 N N . SER A 1 92 ? -13.685 12.936 -7.899 1.00 87.12 92 SER A N 1
ATOM 670 C CA . SER A 1 92 ? -13.469 14.387 -7.892 1.00 87.12 92 SER A CA 1
ATOM 671 C C . SER A 1 92 ? -12.936 14.889 -9.241 1.00 87.12 92 SER A C 1
ATOM 673 O O . SER A 1 92 ? -12.407 14.128 -10.048 1.00 87.12 92 SER A O 1
ATOM 675 N N . GLU A 1 93 ? -13.024 16.195 -9.495 1.00 87.00 93 GLU A N 1
ATOM 676 C CA . GLU A 1 93 ? -12.516 16.795 -10.740 1.00 87.00 93 GLU A CA 1
ATOM 677 C C . GLU A 1 93 ? -11.015 16.518 -10.958 1.00 87.00 93 GLU A C 1
ATOM 679 O O . GLU A 1 93 ? -10.598 16.187 -12.067 1.00 87.00 93 GLU A O 1
ATOM 684 N N . SER A 1 94 ? -10.215 16.542 -9.884 1.00 83.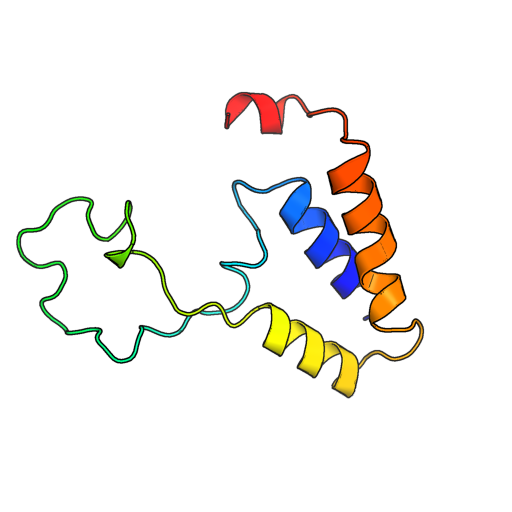38 94 SER A N 1
ATOM 685 C CA . SER A 1 94 ? -8.783 16.223 -9.936 1.00 83.38 94 SER A CA 1
ATOM 686 C C . SER A 1 94 ? -8.505 14.771 -10.320 1.00 83.38 94 SER A C 1
ATOM 688 O O . SER A 1 94 ? -7.521 14.500 -10.997 1.00 83.38 94 SER A O 1
ATOM 690 N N . GLN A 1 95 ? -9.361 13.836 -9.909 1.00 82.19 95 GLN A N 1
ATOM 691 C CA . GLN A 1 95 ? -9.230 12.425 -10.269 1.00 82.19 95 GLN A CA 1
ATOM 692 C C . GLN A 1 95 ? -9.669 12.179 -11.718 1.00 82.19 95 GLN A C 1
ATOM 694 O O . GLN A 1 95 ? -9.042 11.390 -12.415 1.00 82.19 95 GLN A O 1
ATOM 699 N N . CYS A 1 96 ? -10.685 12.900 -12.205 1.00 81.12 96 CYS A N 1
ATOM 700 C CA . CYS A 1 96 ? -11.131 12.805 -13.597 1.00 81.12 96 CYS A CA 1
ATOM 701 C C . CYS A 1 96 ? -10.074 13.295 -14.599 1.00 81.12 96 CYS A C 1
ATOM 703 O O . CYS A 1 96 ? -10.042 12.809 -15.721 1.00 81.12 96 CYS A O 1
ATOM 705 N N . ALA A 1 97 ? -9.217 14.242 -14.210 1.00 84.38 97 ALA A N 1
ATOM 706 C CA . ALA A 1 97 ? -8.154 14.763 -15.072 1.00 84.38 97 ALA A CA 1
ATOM 707 C C . ALA A 1 97 ? -6.989 13.779 -15.304 1.00 84.38 97 ALA A C 1
ATOM 709 O O . ALA A 1 97 ? -6.162 14.021 -16.182 1.00 84.38 97 ALA A O 1
ATOM 710 N N . VAL A 1 98 ? -6.889 12.718 -14.494 1.00 79.75 98 VAL A N 1
ATOM 711 C CA . VAL A 1 98 ? -5.773 11.749 -14.506 1.00 79.75 98 VAL A CA 1
ATOM 712 C C . VAL A 1 98 ? -6.199 10.380 -15.060 1.00 79.75 98 VAL A C 1
ATOM 714 O O . VAL A 1 98 ? -5.348 9.523 -15.299 1.00 79.75 98 VAL A O 1
ATOM 717 N N . ILE A 1 99 ? -7.502 10.177 -15.274 1.00 71.75 99 ILE A N 1
ATOM 718 C CA . ILE A 1 99 ? -8.061 9.025 -16.001 1.00 71.75 99 ILE A CA 1
ATOM 719 C C . ILE A 1 99 ? -7.957 9.292 -17.503 1.00 71.75 99 ILE A C 1
ATOM 721 O O . ILE A 1 99 ? -7.543 8.358 -18.226 1.00 71.75 99 ILE A O 1
#

Organism: NCBI:txid392032